Protein AF-A0A7R9YQ40-F1 (afdb_monomer)

Solvent-accessible surface area (backbone atoms only — not comparable to full-atom values): 6686 Å² total; per-residue (Å²): 132,86,53,72,78,53,42,60,56,46,45,55,53,41,51,53,52,51,53,56,61,66,68,53,75,86,47,81,90,48,45,66,58,53,48,54,50,50,41,53,40,31,54,52,43,24,53,42,26,53,76,70,65,38,26,70,57,12,40,52,29,22,48,58,33,38,76,76,39,75,80,40,48,70,35,26,48,51,26,20,52,24,24,52,75,60,72,63,40,48,70,61,19,50,52,27,33,49,58,30,36,74,76,40,76,81,42,63,69,44,53,50,49,52,52,63,66,69,52,88,73,87,130

Structure (mmCIF, N/CA/C/O backbone):
data_AF-A0A7R9YQ40-F1
#
_entry.id   AF-A0A7R9YQ40-F1
#
loop_
_atom_site.group_PDB
_atom_site.id
_atom_site.type_symbol
_atom_site.label_atom_id
_atom_site.label_alt_id
_atom_site.label_comp_id
_atom_site.label_asym_id
_atom_site.label_entity_id
_atom_site.label_seq_id
_atom_site.pdbx_PDB_ins_code
_atom_site.Cartn_x
_atom_site.Cartn_y
_atom_site.Cartn_z
_atom_site.occupancy
_atom_site.B_iso_or_equiv
_atom_site.auth_seq_id
_atom_site.auth_comp_id
_atom_site.auth_asym_id
_atom_site.auth_atom_id
_atom_site.pdbx_PDB_model_num
ATOM 1 N N . ALA A 1 1 ? -8.098 17.636 -11.705 1.00 43.38 1 ALA A N 1
ATOM 2 C CA . ALA A 1 1 ? -8.712 16.330 -11.390 1.00 43.38 1 ALA A CA 1
ATOM 3 C C . ALA A 1 1 ? -8.557 15.429 -12.610 1.00 43.38 1 ALA A C 1
ATOM 5 O O . ALA A 1 1 ? -8.979 15.839 -13.685 1.00 43.38 1 ALA A O 1
ATOM 6 N N . PHE A 1 2 ? -7.872 14.288 -12.478 1.00 46.41 2 PHE A N 1
ATOM 7 C CA . PHE A 1 2 ? -7.738 13.326 -13.579 1.00 46.41 2 PHE A CA 1
ATOM 8 C C . PHE A 1 2 ? -9.106 12.657 -13.795 1.00 46.41 2 PHE A C 1
ATOM 10 O O . PHE A 1 2 ? -9.649 12.117 -12.836 1.00 46.41 2 PHE A O 1
ATOM 17 N N . ARG A 1 3 ? -9.691 12.771 -14.994 1.00 54.62 3 ARG A N 1
ATOM 18 C CA . ARG A 1 3 ? -10.986 12.141 -15.342 1.00 54.62 3 ARG A CA 1
ATOM 19 C C . ARG A 1 3 ? -10.785 10.633 -15.477 1.00 54.62 3 ARG A C 1
ATOM 21 O O . ARG A 1 3 ? -9.710 10.232 -15.904 1.00 54.62 3 ARG A O 1
ATOM 28 N N . ASP A 1 4 ? -11.793 9.820 -15.180 1.00 55.75 4 ASP A N 1
ATOM 29 C CA . ASP A 1 4 ? -11.674 8.350 -15.147 1.00 55.75 4 ASP A CA 1
ATOM 30 C C . ASP A 1 4 ? -11.044 7.747 -16.418 1.00 55.75 4 ASP A C 1
ATOM 32 O O . ASP A 1 4 ? -10.142 6.922 -16.318 1.00 55.75 4 ASP A O 1
ATOM 36 N N . GLY A 1 5 ? -11.362 8.268 -17.610 1.00 62.16 5 GLY A N 1
ATOM 37 C CA . GLY A 1 5 ? -10.722 7.827 -18.864 1.00 62.16 5 GLY A CA 1
ATOM 38 C C . GLY A 1 5 ? -9.211 8.113 -18.972 1.00 62.16 5 GLY A C 1
ATOM 39 O O . GLY A 1 5 ? -8.517 7.522 -19.794 1.00 62.16 5 GLY A O 1
ATOM 40 N N . GLN A 1 6 ? -8.662 8.998 -18.138 1.00 70.25 6 GLN A N 1
ATOM 41 C CA . GLN A 1 6 ? -7.219 9.221 -18.026 1.00 70.25 6 GLN A CA 1
ATOM 42 C C . GLN A 1 6 ? -6.544 8.205 -17.093 1.00 70.25 6 GLN A C 1
ATOM 44 O O . GLN A 1 6 ? -5.329 8.043 -17.183 1.00 70.25 6 GLN A O 1
ATOM 49 N N . LEU A 1 7 ? -7.296 7.532 -16.212 1.00 73.81 7 LEU A N 1
ATOM 50 C CA . LEU A 1 7 ? -6.763 6.504 -15.314 1.00 73.81 7 LEU A CA 1
ATOM 51 C C . LEU A 1 7 ? -6.518 5.192 -16.059 1.00 73.81 7 LEU A C 1
ATOM 53 O O . LEU A 1 7 ? -5.452 4.611 -15.882 1.00 73.81 7 LEU A O 1
ATOM 57 N N . ASP A 1 8 ? -7.421 4.785 -16.954 1.00 74.62 8 ASP A N 1
ATOM 58 C CA . ASP A 1 8 ? -7.205 3.605 -17.807 1.00 74.62 8 ASP A CA 1
ATOM 59 C C . ASP A 1 8 ? -6.017 3.820 -18.76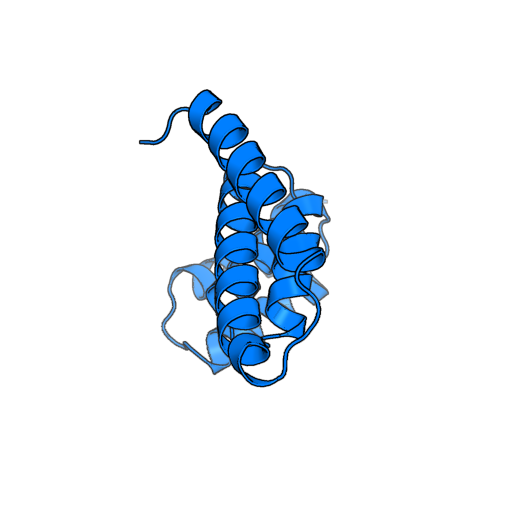2 1.00 74.62 8 ASP A C 1
ATOM 61 O O . ASP A 1 8 ? -5.158 2.956 -18.941 1.00 74.62 8 ASP A O 1
ATOM 65 N N . ALA A 1 9 ? -5.896 5.026 -19.325 1.00 79.00 9 ALA A N 1
ATOM 66 C CA . ALA A 1 9 ? -4.758 5.379 -20.167 1.00 79.00 9 ALA A CA 1
ATOM 67 C C . ALA A 1 9 ? -3.441 5.494 -19.371 1.00 79.00 9 ALA A C 1
ATOM 69 O O . ALA A 1 9 ? -2.362 5.300 -19.933 1.00 79.00 9 ALA A O 1
ATOM 70 N N . ALA A 1 10 ? -3.496 5.859 -18.087 1.00 77.81 10 ALA A N 1
ATOM 71 C CA . ALA A 1 10 ? -2.326 5.859 -17.211 1.00 77.81 10 ALA A CA 1
ATOM 72 C C . ALA A 1 10 ? -1.915 4.426 -16.856 1.00 77.81 10 ALA A C 1
ATOM 74 O O . ALA A 1 10 ? -0.739 4.090 -16.949 1.00 77.81 10 ALA A O 1
ATOM 75 N N . GLU A 1 11 ? -2.884 3.568 -16.537 1.00 81.44 11 GLU A N 1
ATOM 76 C CA . GLU A 1 11 ? -2.668 2.143 -16.303 1.00 81.44 11 GLU A CA 1
ATOM 77 C C . GLU A 1 11 ? -1.964 1.479 -17.491 1.00 81.44 11 GLU A C 1
ATOM 79 O O . GLU A 1 11 ? -0.930 0.845 -17.297 1.00 81.44 11 GLU A O 1
ATOM 84 N N . ALA A 1 12 ? -2.462 1.676 -18.716 1.00 83.81 12 ALA A N 1
ATOM 85 C CA . ALA A 1 12 ? -1.857 1.095 -19.915 1.00 83.81 12 ALA A CA 1
ATOM 86 C C . ALA A 1 12 ? -0.383 1.506 -20.089 1.00 83.81 12 ALA A C 1
ATOM 88 O O . ALA A 1 12 ? 0.471 0.665 -20.365 1.00 83.81 12 ALA A O 1
ATOM 89 N N . ARG A 1 13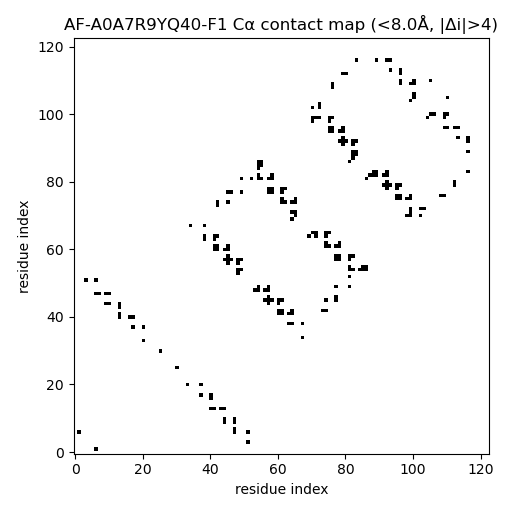 ? -0.066 2.789 -19.861 1.00 83.75 13 ARG A N 1
ATOM 90 C CA . ARG A 1 13 ? 1.314 3.297 -19.933 1.00 83.75 13 ARG A CA 1
ATOM 91 C C . ARG A 1 13 ? 2.215 2.659 -18.883 1.00 83.75 13 ARG A C 1
ATOM 93 O O . ARG A 1 13 ? 3.345 2.295 -19.189 1.00 83.75 13 ARG A O 1
ATOM 100 N N . TYR A 1 14 ? 1.725 2.520 -17.654 1.00 83.94 14 TYR A N 1
ATOM 101 C CA . TYR A 1 14 ? 2.514 1.927 -16.581 1.00 83.94 14 TYR A CA 1
ATOM 102 C C . TYR A 1 14 ? 2.720 0.419 -16.760 1.00 83.94 14 TYR A C 1
ATOM 104 O O . TYR A 1 14 ? 3.804 -0.058 -16.440 1.00 83.94 14 TYR A O 1
ATOM 112 N N . ARG A 1 15 ? 1.746 -0.318 -17.310 1.00 82.69 15 ARG A N 1
ATOM 113 C CA . ARG A 1 15 ? 1.942 -1.740 -17.642 1.00 82.69 15 ARG A CA 1
ATOM 114 C C . ARG A 1 15 ? 2.976 -1.937 -18.753 1.00 82.69 15 ARG A C 1
ATOM 116 O O . ARG A 1 15 ? 3.843 -2.786 -18.610 1.00 82.69 15 ARG A O 1
ATOM 123 N N . SER A 1 16 ? 2.954 -1.102 -19.795 1.00 85.06 16 SER A N 1
ATOM 124 C CA . SER A 1 16 ? 3.994 -1.125 -20.840 1.00 85.06 16 SER A CA 1
ATOM 125 C C . SER A 1 16 ? 5.389 -0.897 -20.247 1.00 85.06 16 SER A C 1
ATOM 12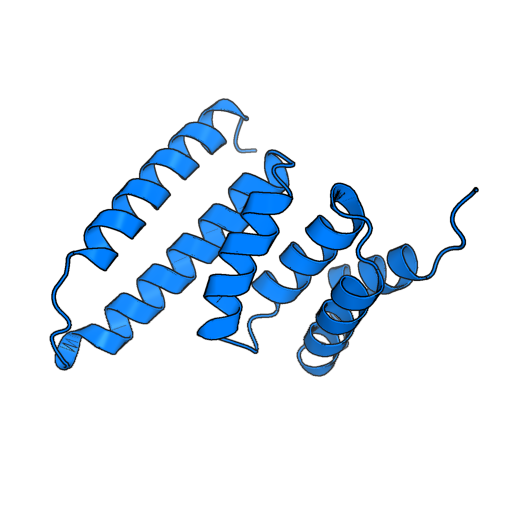7 O O . SER A 1 16 ? 6.326 -1.624 -20.556 1.00 85.06 16 SER A O 1
ATOM 129 N N . ALA A 1 17 ? 5.520 0.075 -19.337 1.00 82.44 17 ALA A N 1
ATOM 130 C CA . ALA A 1 17 ? 6.785 0.337 -18.654 1.00 82.44 17 ALA A CA 1
ATOM 131 C C . ALA A 1 17 ? 7.230 -0.842 -17.767 1.00 82.44 17 ALA A C 1
ATOM 133 O O . ALA A 1 17 ? 8.416 -1.154 -17.710 1.00 82.44 17 ALA A O 1
ATOM 134 N N . GLU A 1 18 ? 6.300 -1.508 -17.076 1.00 81.81 18 GLU A N 1
ATOM 135 C CA . GLU A 1 18 ? 6.586 -2.714 -16.289 1.00 81.81 18 GLU A CA 1
ATOM 136 C C . GLU A 1 18 ? 7.129 -3.855 -17.166 1.00 81.81 18 GLU A C 1
ATOM 138 O O . GLU A 1 18 ? 8.135 -4.472 -16.809 1.00 81.81 18 GLU A O 1
ATOM 143 N N . GLU A 1 19 ? 6.511 -4.103 -18.324 1.00 82.75 19 GLU A N 1
ATOM 144 C CA . GLU A 1 19 ? 6.935 -5.132 -19.283 1.00 82.75 19 GLU A CA 1
ATOM 145 C C . GLU A 1 19 ? 8.333 -4.852 -19.850 1.00 82.75 19 GLU A C 1
ATOM 147 O O . GLU A 1 19 ? 9.198 -5.734 -19.841 1.00 82.75 19 GLU A O 1
ATOM 152 N N . GLU A 1 20 ? 8.590 -3.612 -20.272 1.00 80.88 20 GLU A N 1
ATOM 153 C CA . GLU A 1 20 ? 9.906 -3.187 -20.763 1.00 80.88 20 GLU A CA 1
ATOM 154 C C . GLU A 1 20 ? 10.992 -3.372 -19.695 1.00 80.88 20 GLU A C 1
ATOM 156 O O . GLU A 1 20 ? 12.067 -3.910 -19.972 1.00 80.88 20 GLU A O 1
ATOM 161 N N . LEU A 1 21 ? 10.699 -2.991 -18.448 1.00 78.81 21 LEU A N 1
ATOM 162 C CA . LEU A 1 21 ? 11.629 -3.131 -17.328 1.00 78.81 21 LEU A CA 1
ATOM 163 C C . LEU A 1 21 ? 11.859 -4.597 -16.932 1.00 78.81 21 LEU A C 1
ATOM 165 O O . LEU A 1 21 ? 12.930 -4.911 -16.412 1.00 78.81 21 LEU A O 1
ATOM 169 N N . HIS A 1 22 ? 10.904 -5.498 -17.174 1.00 74.69 22 HIS A N 1
ATOM 170 C CA . HIS A 1 22 ? 11.075 -6.930 -16.920 1.00 74.69 22 HIS A CA 1
ATOM 171 C C . HIS A 1 22 ? 11.992 -7.595 -17.958 1.00 74.69 22 HIS A C 1
ATOM 173 O O . HIS A 1 22 ? 12.780 -8.472 -17.601 1.00 74.69 22 HIS A O 1
ATOM 179 N N . PHE A 1 23 ? 11.936 -7.161 -19.221 1.00 71.94 23 PHE A N 1
ATOM 180 C CA . PHE A 1 23 ? 12.739 -7.738 -20.304 1.00 71.94 23 PHE A CA 1
ATOM 181 C C . PHE A 1 23 ? 14.187 -7.224 -20.346 1.00 71.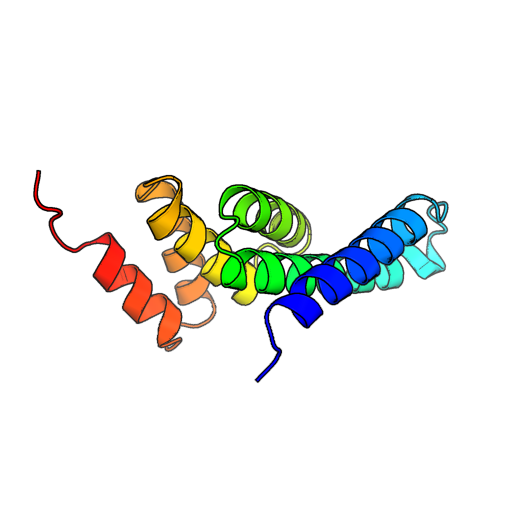94 23 PHE A C 1
ATOM 183 O O . PHE A 1 23 ? 15.039 -7.838 -20.988 1.00 71.94 23 PHE A O 1
ATOM 190 N N . VAL A 1 24 ? 14.509 -6.127 -19.648 1.00 67.56 24 VAL A N 1
ATOM 191 C CA . VAL A 1 24 ? 15.890 -5.630 -19.564 1.00 67.56 24 VAL A CA 1
ATOM 192 C C . VAL A 1 24 ? 16.747 -6.635 -18.779 1.00 67.56 24 VAL A C 1
ATOM 194 O O . VAL A 1 24 ? 16.560 -6.767 -17.561 1.00 67.56 24 VAL A O 1
ATOM 197 N N . PRO A 1 25 ? 17.713 -7.327 -19.423 1.00 66.94 25 PRO A N 1
ATOM 198 C CA . PRO A 1 25 ? 18.553 -8.291 -18.734 1.00 66.94 25 PRO A CA 1
ATOM 199 C C . PRO A 1 25 ? 19.280 -7.585 -17.588 1.00 66.94 25 PRO A C 1
ATOM 201 O O . PRO A 1 25 ? 19.707 -6.434 -17.746 1.00 66.94 25 PRO A O 1
ATOM 204 N N . PRO A 1 26 ? 19.412 -8.233 -16.419 1.00 62.81 26 PRO A N 1
ATOM 205 C CA . PRO A 1 26 ? 20.026 -7.613 -15.265 1.00 62.81 26 PRO A CA 1
ATOM 206 C C . PRO A 1 26 ? 21.517 -7.392 -15.520 1.00 62.81 26 PRO A C 1
ATOM 208 O O . PRO A 1 26 ? 22.357 -8.201 -15.142 1.00 62.81 26 PRO A O 1
ATOM 211 N N . ASN A 1 27 ? 21.862 -6.263 -16.133 1.00 70.31 27 ASN A N 1
ATOM 212 C CA . ASN A 1 27 ? 23.203 -5.728 -16.018 1.00 70.31 27 ASN A CA 1
ATOM 213 C C . ASN A 1 27 ? 23.347 -5.199 -14.575 1.00 70.31 27 ASN A C 1
ATOM 215 O O . ASN A 1 27 ? 22.412 -4.613 -14.014 1.00 70.31 27 ASN A O 1
ATOM 219 N N . ALA A 1 28 ? 24.489 -5.464 -13.940 1.00 65.88 28 ALA A N 1
ATOM 220 C CA . ALA A 1 28 ? 24.700 -5.097 -12.539 1.00 65.88 28 ALA A CA 1
ATOM 221 C C . ALA A 1 28 ? 24.695 -3.569 -12.334 1.00 65.88 28 ALA A C 1
ATOM 223 O O . ALA A 1 28 ? 24.266 -3.090 -11.289 1.00 65.88 28 ALA A O 1
ATOM 224 N N . SER A 1 29 ? 25.108 -2.809 -13.355 1.00 73.50 29 SER A N 1
ATOM 225 C CA . SER A 1 29 ? 25.241 -1.348 -13.311 1.00 73.50 29 SER A CA 1
ATOM 226 C C . SER A 1 29 ? 23.903 -0.598 -13.275 1.00 73.50 29 SER A C 1
ATOM 228 O O . SER A 1 29 ? 23.842 0.499 -12.735 1.00 73.50 29 SER A O 1
ATOM 230 N N . LEU A 1 30 ? 22.837 -1.169 -13.836 1.00 76.62 30 LEU A N 1
ATOM 231 C CA . LEU A 1 30 ? 21.504 -0.569 -13.962 1.00 76.62 30 LEU A CA 1
ATOM 232 C C . LEU A 1 30 ? 20.486 -1.240 -13.036 1.00 76.62 30 LEU A C 1
ATOM 234 O O . LEU A 1 30 ? 19.318 -0.859 -13.016 1.00 76.62 30 LEU A O 1
ATOM 238 N N . ALA A 1 31 ? 20.892 -2.252 -12.263 1.00 78.94 31 ALA A N 1
ATOM 239 C CA . ALA A 1 31 ? 19.981 -3.003 -11.404 1.00 78.94 31 ALA A CA 1
ATOM 240 C C . ALA A 1 31 ? 19.281 -2.111 -10.366 1.00 78.94 31 ALA A C 1
ATOM 242 O O . ALA A 1 31 ? 18.081 -2.268 -10.132 1.00 78.94 31 ALA A O 1
ATOM 243 N N . THR A 1 32 ? 20.008 -1.157 -9.782 1.00 82.25 32 THR A N 1
ATOM 244 C CA . THR A 1 32 ? 19.469 -0.207 -8.798 1.00 82.25 32 THR A CA 1
ATOM 245 C C . THR A 1 32 ? 18.485 0.773 -9.432 1.00 82.25 32 THR A C 1
ATOM 247 O O . THR A 1 32 ? 17.396 0.974 -8.899 1.00 82.25 32 THR A O 1
ATOM 250 N N . GLU A 1 33 ? 18.828 1.337 -10.591 1.00 84.12 33 GLU A N 1
ATOM 251 C CA . GLU A 1 33 ? 17.972 2.287 -11.309 1.00 84.12 33 GLU A CA 1
ATOM 252 C C . GLU A 1 33 ? 16.694 1.613 -11.821 1.00 84.12 33 GLU A C 1
ATOM 254 O O . GLU A 1 33 ? 15.591 2.097 -11.568 1.00 84.12 33 GLU A O 1
ATOM 259 N N . ARG A 1 34 ? 16.820 0.419 -12.416 1.00 84.56 34 ARG A N 1
ATOM 260 C CA . ARG A 1 34 ? 15.676 -0.414 -12.818 1.00 84.56 34 ARG A CA 1
ATOM 261 C C . ARG A 1 34 ? 14.750 -0.693 -11.638 1.00 84.56 34 ARG A C 1
ATOM 263 O O . ARG A 1 34 ? 13.533 -0.603 -11.775 1.00 84.56 34 ARG A O 1
ATOM 270 N N . ARG A 1 35 ? 15.311 -1.027 -10.470 1.00 85.81 35 ARG A N 1
ATOM 271 C CA . ARG A 1 35 ? 14.529 -1.280 -9.252 1.00 85.81 35 ARG A CA 1
ATOM 272 C C . ARG A 1 35 ? 13.754 -0.039 -8.816 1.00 85.81 35 ARG A C 1
ATOM 274 O O . ARG A 1 35 ? 12.567 -0.159 -8.528 1.00 85.81 35 ARG A O 1
ATOM 281 N N . ALA A 1 36 ? 14.403 1.124 -8.785 1.00 89.19 36 ALA A N 1
ATOM 282 C CA . ALA A 1 36 ? 13.765 2.382 -8.408 1.00 89.19 36 ALA A CA 1
ATOM 283 C C . ALA A 1 36 ? 12.622 2.753 -9.372 1.00 89.19 36 ALA A C 1
ATOM 285 O O . ALA A 1 36 ? 11.537 3.136 -8.931 1.00 89.19 36 ALA A O 1
ATOM 286 N N . LEU A 1 37 ? 12.830 2.565 -10.681 1.00 90.50 37 LEU A N 1
ATOM 287 C CA . LEU A 1 37 ? 11.803 2.792 -11.701 1.00 90.50 37 LEU A CA 1
ATOM 288 C C . LEU A 1 37 ? 10.614 1.837 -11.542 1.00 90.50 37 LEU A C 1
ATOM 290 O O . LEU A 1 37 ? 9.473 2.295 -11.537 1.00 90.50 37 LEU A O 1
ATOM 294 N N . LEU A 1 38 ? 10.861 0.539 -11.338 1.00 90.38 38 LEU A N 1
ATOM 295 C CA . LEU A 1 38 ? 9.801 -0.448 -11.093 1.00 90.38 38 LEU A CA 1
ATOM 296 C C . LEU A 1 38 ? 8.962 -0.090 -9.863 1.00 90.38 38 LEU A C 1
ATOM 298 O O . LEU A 1 38 ? 7.734 -0.095 -9.930 1.00 90.38 38 LEU A O 1
ATOM 302 N N . VAL A 1 39 ? 9.607 0.290 -8.756 1.00 93.56 39 VAL A N 1
ATOM 303 C CA . VAL A 1 39 ? 8.895 0.734 -7.551 1.00 93.56 39 VAL A CA 1
ATOM 304 C C . VAL A 1 39 ? 8.019 1.953 -7.846 1.00 93.56 39 VAL A C 1
ATOM 306 O O . VAL A 1 39 ? 6.853 1.981 -7.447 1.00 93.56 39 VAL A O 1
ATOM 309 N N . ALA A 1 40 ? 8.541 2.947 -8.568 1.00 92.31 40 ALA A N 1
ATOM 310 C CA . ALA A 1 40 ? 7.771 4.130 -8.938 1.00 92.31 40 ALA A CA 1
ATOM 311 C C . ALA A 1 40 ? 6.561 3.776 -9.822 1.00 92.31 40 ALA A C 1
ATOM 313 O O . ALA A 1 40 ? 5.460 4.288 -9.596 1.00 92.31 40 ALA A O 1
ATOM 314 N N . VAL A 1 41 ? 6.739 2.869 -10.787 1.00 91.88 41 VAL A N 1
ATOM 315 C CA . VAL A 1 41 ? 5.671 2.356 -11.658 1.00 91.88 41 VAL A CA 1
ATOM 316 C C . VAL A 1 41 ? 4.587 1.657 -10.836 1.00 91.88 41 VAL A C 1
ATOM 318 O O . VAL A 1 41 ? 3.418 2.034 -10.933 1.00 91.88 41 VAL A O 1
ATOM 321 N N . TRP A 1 42 ? 4.947 0.722 -9.955 1.00 95.50 42 TRP A N 1
ATOM 322 C CA . TRP A 1 42 ? 3.984 0.015 -9.103 1.00 95.50 42 TRP A CA 1
ATOM 323 C C . TRP A 1 42 ? 3.273 0.937 -8.108 1.00 95.50 42 TRP A C 1
ATOM 325 O O . TRP A 1 42 ? 2.071 0.797 -7.857 1.00 95.50 42 TRP A O 1
ATOM 335 N N . LEU A 1 43 ? 3.966 1.943 -7.567 1.00 95.50 43 LEU A N 1
ATOM 336 C CA . LEU A 1 43 ? 3.325 2.978 -6.761 1.00 95.50 43 LEU A CA 1
ATOM 337 C C . LEU A 1 43 ? 2.310 3.772 -7.593 1.00 95.50 43 LEU A C 1
ATOM 339 O O . LEU A 1 43 ? 1.220 4.063 -7.109 1.00 95.50 43 LEU A O 1
ATOM 343 N N . ASN A 1 44 ? 2.593 4.113 -8.842 1.00 94.00 44 ASN A N 1
ATOM 344 C CA . ASN A 1 44 ? 1.612 4.834 -9.648 1.00 94.00 44 ASN A CA 1
ATOM 345 C C . ASN A 1 44 ? 0.433 3.945 -10.076 1.00 94.00 44 ASN A C 1
ATOM 347 O O . ASN A 1 44 ? -0.715 4.393 -10.013 1.00 94.00 44 ASN A O 1
ATOM 351 N N . LEU A 1 45 ? 0.684 2.674 -10.404 1.00 93.25 45 LEU A N 1
ATOM 352 C CA . LEU A 1 45 ? -0.359 1.683 -10.687 1.00 93.25 45 LEU A CA 1
ATOM 353 C C . LEU A 1 45 ? -1.278 1.479 -9.487 1.00 93.25 45 LEU A C 1
ATOM 355 O O . LEU A 1 45 ? -2.490 1.618 -9.631 1.00 93.25 45 LEU A O 1
ATOM 359 N N . SER A 1 46 ? -0.728 1.250 -8.291 1.00 95.62 46 SER A N 1
ATOM 360 C CA . SER A 1 46 ? -1.539 1.092 -7.074 1.00 95.62 46 SER A CA 1
ATOM 361 C C . SER A 1 46 ? -2.437 2.303 -6.811 1.00 95.62 46 SER A C 1
ATOM 363 O O . SER A 1 46 ? -3.584 2.135 -6.410 1.00 95.62 46 SER A O 1
ATOM 365 N N . LEU A 1 47 ? -1.970 3.525 -7.088 1.00 93.88 47 LEU A N 1
ATOM 366 C CA . LEU A 1 47 ? -2.796 4.726 -6.957 1.00 93.88 47 LEU A CA 1
ATOM 367 C C . LEU A 1 47 ? -3.935 4.768 -7.984 1.00 93.88 47 LEU A C 1
ATOM 369 O O . LEU A 1 47 ? -5.058 5.131 -7.632 1.00 93.88 47 LEU A O 1
ATOM 373 N N . CYS A 1 48 ? -3.654 4.414 -9.241 1.00 91.88 48 CYS A N 1
ATOM 374 C CA . CYS A 1 48 ? -4.677 4.348 -10.285 1.00 91.88 48 CYS A CA 1
ATOM 375 C C . CYS A 1 48 ? -5.736 3.298 -9.929 1.00 91.88 48 CYS A C 1
ATOM 377 O O . CYS A 1 48 ? -6.928 3.596 -9.947 1.00 91.88 48 CYS A O 1
ATOM 379 N N . MET A 1 49 ? -5.298 2.107 -9.514 1.00 93.12 49 MET A N 1
ATOM 380 C CA . MET A 1 49 ? -6.181 1.010 -9.119 1.00 93.12 49 MET A CA 1
ATOM 381 C C . MET A 1 49 ? -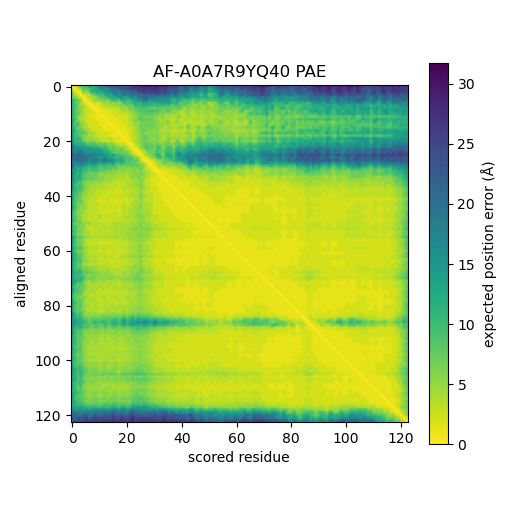7.030 1.364 -7.898 1.00 93.12 49 MET A C 1
ATOM 383 O O . MET A 1 49 ? -8.208 1.019 -7.863 1.00 93.12 49 MET A O 1
ATOM 387 N N . LEU A 1 50 ? -6.469 2.100 -6.933 1.00 93.00 50 LEU A N 1
ATOM 388 C CA . LEU A 1 50 ? -7.201 2.560 -5.754 1.00 93.00 50 LEU A CA 1
ATOM 389 C C . LEU A 1 50 ? -8.340 3.509 -6.147 1.00 93.00 50 LEU A C 1
ATOM 391 O O . LEU A 1 50 ? -9.465 3.349 -5.685 1.00 93.00 50 LEU A O 1
ATOM 395 N N . ARG A 1 51 ? -8.081 4.457 -7.057 1.00 91.12 51 ARG A N 1
ATOM 396 C CA . ARG A 1 51 ? -9.118 5.369 -7.575 1.00 91.12 51 ARG A CA 1
ATOM 397 C C . ARG A 1 51 ? -10.202 4.637 -8.361 1.00 91.12 51 ARG A C 1
ATOM 399 O O . ARG A 1 51 ? -11.371 4.978 -8.233 1.00 91.12 51 ARG A O 1
ATOM 406 N N . LEU A 1 52 ? -9.813 3.613 -9.117 1.00 91.06 52 LEU A N 1
ATOM 407 C CA . LEU A 1 52 ? -10.721 2.733 -9.857 1.00 91.06 52 LEU A CA 1
ATOM 408 C C . LEU A 1 52 ? -11.396 1.670 -8.972 1.00 91.06 52 LEU A C 1
ATOM 410 O O . LEU A 1 52 ? -12.135 0.836 -9.489 1.00 91.06 52 LEU A O 1
ATOM 414 N N . ARG A 1 53 ? -11.135 1.664 -7.655 1.00 92.25 53 ARG A N 1
ATOM 415 C CA . ARG A 1 53 ? -11.658 0.682 -6.688 1.00 92.25 53 ARG A CA 1
ATOM 416 C C . ARG A 1 53 ? -11.351 -0.778 -7.053 1.00 92.25 53 ARG A C 1
ATOM 418 O O . ARG A 1 53 ? -12.074 -1.697 -6.677 1.00 92.25 53 ARG A O 1
ATOM 425 N N . ARG A 1 54 ? -10.252 -1.017 -7.776 1.00 93.88 54 ARG A N 1
ATOM 426 C CA . ARG A 1 54 ? -9.755 -2.357 -8.127 1.00 93.88 54 ARG A CA 1
ATOM 427 C C . ARG A 1 54 ? -8.871 -2.892 -7.001 1.00 93.88 54 ARG A C 1
ATOM 429 O O . ARG A 1 54 ? -7.653 -2.988 -7.138 1.00 93.88 54 ARG A O 1
ATOM 436 N N . TRP A 1 55 ? -9.488 -3.218 -5.868 1.00 95.00 55 TRP A N 1
ATOM 437 C CA . TRP A 1 55 ? -8.796 -3.504 -4.604 1.00 95.00 55 TRP A CA 1
ATOM 438 C C . TRP A 1 55 ? -7.746 -4.615 -4.697 1.00 95.00 55 TRP A C 1
ATOM 440 O O . TRP A 1 55 ? -6.626 -4.426 -4.232 1.00 95.00 55 TRP A O 1
ATOM 450 N N . GLY A 1 56 ? -8.057 -5.731 -5.366 1.00 94.88 56 GLY A N 1
ATOM 451 C CA . GLY A 1 56 ? -7.101 -6.834 -5.531 1.00 94.88 56 GLY A CA 1
ATOM 452 C C . GLY A 1 56 ? -5.818 -6.412 -6.257 1.00 94.88 56 GLY A C 1
ATOM 453 O O . GLY A 1 56 ? -4.721 -6.795 -5.856 1.00 94.88 56 GLY A O 1
ATOM 454 N N . ALA A 1 57 ? -5.933 -5.543 -7.2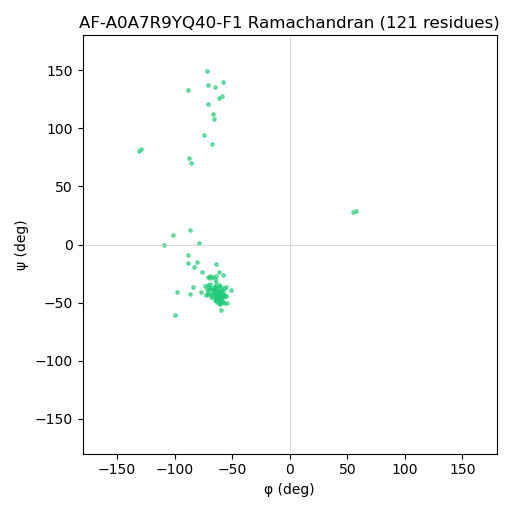66 1.00 94.50 57 ALA A N 1
ATOM 455 C CA . ALA A 1 57 ? -4.773 -5.015 -7.979 1.00 94.50 57 ALA A CA 1
ATOM 456 C C . ALA A 1 57 ? -3.950 -4.055 -7.102 1.00 94.50 57 ALA A C 1
ATOM 458 O O . ALA A 1 57 ? -2.722 -4.077 -7.158 1.00 94.50 57 ALA A O 1
ATOM 459 N N . VAL A 1 58 ? -4.601 -3.250 -6.250 1.00 97.44 58 VAL A N 1
ATOM 460 C CA . VAL A 1 58 ? -3.896 -2.416 -5.257 1.00 97.44 58 VAL A CA 1
ATOM 461 C C . VAL A 1 58 ? -3.067 -3.289 -4.321 1.00 97.44 58 VAL A C 1
ATOM 463 O O . VAL A 1 58 ? -1.881 -3.019 -4.144 1.00 97.44 58 VAL A O 1
ATOM 466 N N . VAL A 1 59 ? -3.666 -4.348 -3.766 1.00 97.31 59 VAL A N 1
ATOM 467 C CA . VAL A 1 59 ? -2.976 -5.277 -2.858 1.00 97.31 59 VAL A CA 1
ATOM 468 C C . VAL A 1 59 ? -1.771 -5.917 -3.549 1.00 97.31 59 VAL A C 1
ATOM 470 O O . VAL A 1 59 ? -0.679 -5.910 -2.980 1.00 97.31 59 VAL A O 1
ATOM 473 N N . GLY A 1 60 ? -1.933 -6.379 -4.793 1.00 96.06 60 GLY A N 1
ATOM 474 C CA . GLY A 1 60 ? -0.849 -6.959 -5.590 1.00 96.06 60 GLY A CA 1
ATOM 475 C C . GLY A 1 60 ? 0.315 -5.990 -5.820 1.00 96.06 60 GLY A C 1
ATOM 476 O O . GLY A 1 60 ? 1.447 -6.279 -5.431 1.00 96.06 60 GLY A O 1
ATOM 477 N N . TYR A 1 61 ? 0.048 -4.809 -6.390 1.00 97.19 61 TYR A N 1
ATOM 478 C CA . TYR A 1 61 ? 1.101 -3.828 -6.685 1.00 97.19 61 TYR A CA 1
ATOM 479 C C . TYR A 1 61 ? 1.775 -3.284 -5.423 1.00 97.19 61 TYR A C 1
ATOM 481 O O . TYR A 1 61 ? 2.998 -3.143 -5.390 1.00 97.19 61 TYR A O 1
ATOM 489 N N . CYS A 1 62 ? 1.017 -3.009 -4.358 1.00 97.81 62 CYS A N 1
ATOM 490 C CA . CYS A 1 62 ? 1.610 -2.606 -3.086 1.00 97.81 62 CYS A CA 1
ATOM 491 C C . CYS A 1 62 ? 2.450 -3.732 -2.471 1.00 97.81 62 CYS A C 1
ATOM 493 O O . CYS A 1 62 ? 3.515 -3.449 -1.932 1.00 97.81 62 CYS A O 1
ATOM 495 N N . GLY A 1 63 ? 2.036 -4.995 -2.603 1.00 97.44 63 GLY A N 1
ATOM 496 C CA . GLY A 1 63 ? 2.835 -6.148 -2.188 1.00 97.44 63 GLY A CA 1
ATOM 497 C C . GLY A 1 63 ? 4.185 -6.215 -2.908 1.00 97.44 63 GLY A C 1
ATOM 498 O O . GLY A 1 63 ? 5.213 -6.385 -2.255 1.00 97.44 63 GLY A O 1
ATOM 499 N N . LEU A 1 64 ? 4.208 -5.999 -4.228 1.00 95.88 64 LEU A N 1
ATOM 500 C CA . LEU A 1 64 ? 5.453 -5.937 -5.009 1.00 95.88 64 LEU A CA 1
ATOM 501 C C . LEU A 1 64 ? 6.374 -4.805 -4.535 1.00 95.88 64 LEU A C 1
ATOM 503 O O . LEU A 1 64 ? 7.576 -5.020 -4.366 1.00 95.88 64 LEU A O 1
ATOM 507 N N . VAL A 1 65 ? 5.812 -3.621 -4.263 1.00 97.44 65 VAL A N 1
ATOM 508 C CA . VAL A 1 65 ? 6.574 -2.502 -3.690 1.00 97.44 65 VAL A CA 1
ATOM 509 C C . VAL A 1 65 ? 7.156 -2.893 -2.339 1.00 97.44 65 VAL A C 1
ATOM 511 O O . VAL A 1 65 ? 8.354 -2.735 -2.150 1.00 97.44 65 VAL A O 1
ATOM 514 N N . LEU A 1 66 ? 6.363 -3.458 -1.428 1.00 97.38 66 LEU A N 1
ATOM 515 C CA . LEU A 1 66 ? 6.806 -3.798 -0.072 1.00 97.38 66 LEU A CA 1
ATOM 516 C C . LEU A 1 66 ? 7.853 -4.919 -0.038 1.00 97.38 66 LEU A C 1
ATOM 518 O O . LEU A 1 66 ? 8.717 -4.914 0.832 1.00 97.38 66 LEU A O 1
ATOM 522 N N . GLN A 1 67 ? 7.856 -5.831 -1.015 1.00 95.75 67 GLN A N 1
ATOM 523 C CA . GLN A 1 67 ? 8.948 -6.800 -1.177 1.00 95.75 67 GLN A CA 1
ATOM 524 C C . GLN A 1 67 ? 10.290 -6.129 -1.505 1.00 95.75 67 GLN A C 1
ATOM 526 O O . GLN A 1 67 ? 11.351 -6.699 -1.240 1.00 95.75 67 GLN A O 1
ATOM 531 N N . LYS A 1 68 ? 10.278 -4.946 -2.132 1.00 93.62 68 LYS A N 1
ATOM 532 C CA . LYS A 1 68 ? 11.499 -4.196 -2.461 1.00 93.62 68 LYS A CA 1
ATOM 533 C C . LYS A 1 68 ? 11.804 -3.111 -1.427 1.00 93.62 68 LYS A C 1
ATOM 535 O O . LYS A 1 68 ? 12.959 -2.944 -1.042 1.00 93.62 68 LYS A O 1
ATOM 540 N N . GLU A 1 69 ? 10.784 -2.419 -0.958 1.00 95.06 69 GLU A N 1
ATOM 541 C CA . GLU A 1 69 ? 10.848 -1.312 -0.015 1.00 95.06 69 GLU A CA 1
ATOM 542 C C . GLU A 1 69 ? 9.833 -1.537 1.114 1.00 95.06 69 GLU A C 1
ATOM 544 O O . GLU A 1 69 ? 8.747 -0.949 1.101 1.00 95.06 69 GLU A O 1
ATOM 549 N N . PRO A 1 70 ? 10.173 -2.369 2.118 1.00 96.00 70 PRO A N 1
ATOM 550 C CA . PRO A 1 70 ? 9.268 -2.676 3.228 1.00 96.00 70 PRO A CA 1
ATOM 551 C C . PRO A 1 70 ? 8.807 -1.436 4.006 1.00 96.00 70 PRO A C 1
ATOM 553 O O . PRO A 1 70 ? 7.725 -1.432 4.580 1.00 96.00 70 PRO A O 1
ATOM 556 N N . GLY A 1 71 ? 9.614 -0.368 3.997 1.00 95.31 71 GLY A N 1
ATOM 557 C CA . GLY A 1 71 ? 9.315 0.908 4.647 1.00 95.31 71 GLY A CA 1
ATOM 558 C C . GLY A 1 71 ? 8.511 1.901 3.801 1.00 95.31 71 GLY A C 1
ATOM 559 O O . GLY A 1 71 ? 8.451 3.082 4.135 1.00 95.31 71 GLY A O 1
ATOM 560 N N . SER A 1 72 ? 7.928 1.483 2.674 1.00 97.69 72 SER A N 1
ATOM 561 C CA . SER A 1 72 ? 7.162 2.392 1.818 1.00 97.69 72 SER A CA 1
ATOM 562 C C . SER A 1 72 ? 5.802 2.729 2.440 1.00 97.69 72 SER A C 1
ATOM 564 O O . SER A 1 72 ? 4.808 2.031 2.226 1.00 97.69 72 SER A O 1
ATOM 566 N N . VAL A 1 73 ? 5.728 3.849 3.166 1.00 98.00 73 VAL A N 1
ATOM 567 C CA . VAL A 1 73 ? 4.500 4.331 3.834 1.00 98.00 73 VAL A CA 1
ATOM 568 C C .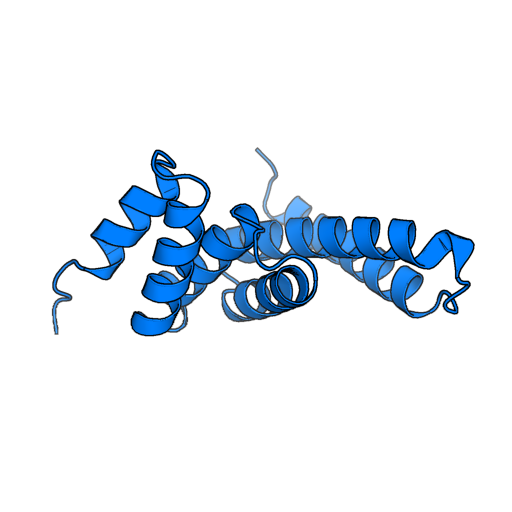 VAL A 1 73 ? 3.332 4.479 2.854 1.00 98.00 73 VAL A C 1
ATOM 570 O O . VAL A 1 73 ? 2.193 4.137 3.172 1.00 98.00 73 VAL A O 1
ATOM 573 N N . LYS A 1 74 ? 3.609 4.907 1.615 1.00 97.38 74 LYS A N 1
ATOM 574 C CA . LYS A 1 74 ? 2.597 5.000 0.550 1.00 97.38 74 LYS A CA 1
ATOM 575 C C . LYS A 1 74 ? 2.008 3.634 0.195 1.00 97.38 74 LYS A C 1
ATOM 577 O O . LYS A 1 74 ? 0.803 3.549 -0.028 1.00 97.38 74 LYS A O 1
ATOM 582 N N . ALA A 1 75 ? 2.832 2.590 0.111 1.00 98.00 75 ALA A N 1
ATOM 583 C CA . ALA A 1 75 ? 2.362 1.245 -0.199 1.00 98.00 75 ALA A CA 1
ATOM 584 C C . ALA A 1 75 ? 1.591 0.636 0.981 1.00 98.00 75 ALA A C 1
ATOM 586 O O . ALA A 1 75 ? 0.508 0.099 0.760 1.00 98.0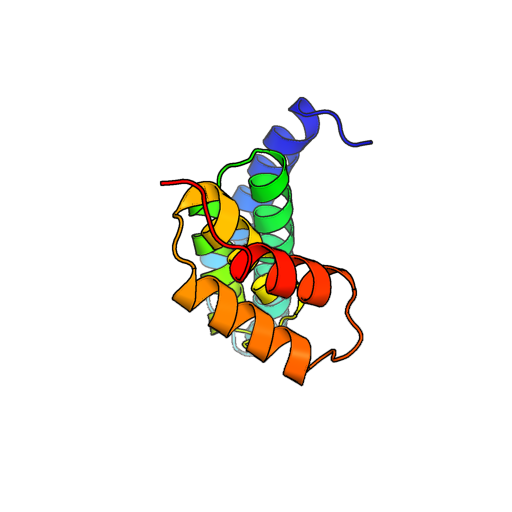0 75 ALA A O 1
ATOM 587 N N . LEU A 1 76 ? 2.086 0.808 2.213 1.00 98.50 76 LEU A N 1
ATOM 588 C CA . LEU A 1 76 ? 1.406 0.371 3.440 1.00 98.50 76 LEU A CA 1
ATOM 589 C C . LEU A 1 76 ? 0.011 0.998 3.560 1.00 98.50 76 LEU A C 1
ATOM 591 O O . LEU A 1 76 ? -0.981 0.291 3.710 1.00 98.50 76 LEU A O 1
ATOM 595 N N . TYR A 1 77 ? -0.087 2.322 3.402 1.00 98.25 77 TYR A N 1
ATOM 596 C CA . TYR A 1 77 ? -1.363 3.037 3.455 1.00 98.25 77 TYR A CA 1
ATOM 597 C C . TYR A 1 77 ? -2.370 2.523 2.414 1.00 98.25 77 TYR A C 1
ATOM 599 O O . TYR A 1 77 ? -3.522 2.226 2.735 1.00 98.25 77 TYR A O 1
ATOM 607 N N . ARG A 1 78 ? -1.944 2.406 1.150 1.00 97.88 78 ARG A N 1
ATOM 608 C CA . ARG A 1 78 ? -2.840 2.020 0.049 1.00 97.88 78 ARG A CA 1
ATOM 609 C C . ARG A 1 78 ? -3.278 0.566 0.148 1.00 97.88 78 ARG A C 1
ATOM 611 O O . ARG A 1 78 ? -4.443 0.283 -0.123 1.00 97.88 78 ARG A O 1
ATOM 618 N N . ARG A 1 79 ? -2.379 -0.337 0.555 1.00 98.06 79 ARG A N 1
ATOM 619 C CA . ARG A 1 79 ? -2.717 -1.745 0.782 1.00 98.06 79 ARG A CA 1
ATOM 620 C C . ARG A 1 79 ? -3.711 -1.882 1.928 1.00 98.06 79 ARG A C 1
ATOM 622 O O . ARG A 1 79 ? -4.748 -2.504 1.729 1.00 98.06 79 ARG A O 1
ATOM 629 N N . ALA A 1 80 ? -3.476 -1.209 3.055 1.00 97.56 80 ALA A N 1
ATOM 630 C CA . ALA A 1 80 ? -4.410 -1.203 4.178 1.00 97.56 80 ALA A CA 1
ATOM 631 C C . ALA A 1 80 ? -5.806 -0.680 3.800 1.00 97.56 80 ALA A C 1
ATOM 633 O O . ALA A 1 80 ? -6.806 -1.289 4.169 1.00 97.56 80 ALA A O 1
ATOM 634 N N . SER A 1 81 ? -5.889 0.418 3.037 1.00 96.50 81 SER A N 1
ATOM 635 C CA . SER A 1 81 ? -7.167 0.951 2.535 1.00 96.50 81 SER A CA 1
ATOM 636 C C . SER A 1 81 ? -7.885 -0.058 1.629 1.00 96.50 81 SER A C 1
ATOM 638 O O . SER A 1 81 ? -9.068 -0.321 1.832 1.00 96.50 81 SER A O 1
ATOM 640 N N . ALA A 1 82 ? -7.175 -0.703 0.699 1.00 96.75 82 ALA A N 1
ATOM 641 C CA . ALA A 1 82 ? -7.766 -1.714 -0.178 1.00 96.75 82 ALA A CA 1
ATOM 642 C C . ALA A 1 82 ? -8.215 -2.986 0.568 1.00 96.75 82 ALA A C 1
ATOM 644 O O . ALA A 1 82 ? -9.272 -3.535 0.253 1.00 96.75 82 ALA A O 1
ATOM 645 N N . LEU A 1 83 ? -7.452 -3.443 1.566 1.00 95.50 83 LEU A N 1
ATOM 646 C CA . LEU A 1 83 ? -7.818 -4.582 2.418 1.00 95.50 83 LEU A CA 1
ATOM 647 C C . LEU A 1 83 ? -9.053 -4.268 3.273 1.00 95.50 83 LEU A C 1
ATOM 649 O O . LEU A 1 83 ? -9.942 -5.109 3.401 1.00 95.50 83 LEU A O 1
ATOM 653 N N . LEU A 1 84 ? -9.142 -3.043 3.800 1.00 93.12 84 LEU A N 1
ATOM 654 C CA . LEU A 1 84 ? -10.286 -2.559 4.572 1.00 93.12 84 LEU A CA 1
ATOM 655 C C . LEU A 1 84 ? -11.566 -2.475 3.722 1.00 93.12 84 LEU A C 1
ATOM 657 O O . LEU A 1 84 ? -12.620 -2.929 4.168 1.00 93.12 84 LEU A O 1
ATOM 661 N N . GLU A 1 85 ? -11.481 -1.888 2.525 1.00 90.50 85 GLU A N 1
ATOM 662 C CA . GLU A 1 85 ? -12.641 -1.605 1.666 1.00 90.50 85 GLU A CA 1
ATOM 663 C C . GLU A 1 85 ? -13.076 -2.801 0.806 1.00 90.50 85 GLU A C 1
ATOM 665 O O . GLU A 1 85 ? -14.271 -2.990 0.578 1.00 90.50 85 GLU A O 1
ATOM 670 N N . GLY A 1 86 ? -12.124 -3.601 0.323 1.00 89.06 86 GLY A N 1
ATOM 671 C CA . GLY A 1 86 ? -12.371 -4.670 -0.645 1.00 89.06 86 GLY A CA 1
ATOM 672 C C . GLY A 1 86 ? -12.467 -6.061 -0.032 1.00 89.06 86 GLY A C 1
ATOM 673 O O . GLY A 1 86 ? -13.490 -6.727 -0.172 1.00 89.06 86 GLY A O 1
ATOM 674 N N . ALA A 1 87 ? -11.391 -6.508 0.619 1.00 81.19 87 ALA A N 1
ATOM 675 C CA . ALA A 1 87 ? -11.253 -7.889 1.092 1.00 81.19 87 ALA A CA 1
ATOM 676 C C . ALA A 1 87 ? -11.818 -8.114 2.504 1.00 81.19 87 ALA A C 1
ATOM 678 O O . ALA A 1 87 ? -12.058 -9.251 2.897 1.00 81.19 87 ALA A O 1
ATOM 679 N N . ARG A 1 88 ? -12.052 -7.031 3.262 1.00 83.44 88 ARG A N 1
ATOM 680 C CA . ARG A 1 88 ? -12.419 -7.074 4.687 1.00 83.44 88 ARG A CA 1
ATOM 681 C C . ARG A 1 88 ? -11.378 -7.814 5.544 1.00 83.44 88 ARG A C 1
ATOM 683 O O . ARG A 1 88 ? -11.697 -8.368 6.591 1.00 83.44 88 ARG A O 1
ATOM 690 N N . GLU A 1 89 ? -10.119 -7.778 5.117 1.00 91.50 89 GLU A N 1
ATOM 691 C CA . GLU A 1 89 ? -8.982 -8.395 5.805 1.00 91.50 89 GLU A CA 1
ATOM 692 C C . GLU A 1 89 ? -8.390 -7.420 6.828 1.00 91.50 89 GLU A C 1
ATOM 694 O O . GLU A 1 89 ? -7.355 -6.781 6.632 1.00 91.50 89 GLU A O 1
ATOM 699 N N . TYR A 1 90 ? -9.112 -7.252 7.932 1.00 92.19 90 TYR A N 1
ATOM 700 C CA . TYR A 1 90 ? -8.842 -6.197 8.907 1.00 92.19 90 TYR A CA 1
ATOM 701 C C . TYR A 1 90 ? -7.540 -6.392 9.684 1.00 92.19 90 TYR A C 1
ATOM 703 O O . TYR A 1 90 ? -6.866 -5.407 9.982 1.00 92.19 90 TYR A O 1
ATOM 711 N N . ASP A 1 91 ? -7.163 -7.639 9.961 1.00 93.81 91 ASP A N 1
ATOM 712 C CA . ASP A 1 91 ? -5.930 -7.948 10.687 1.00 93.81 91 ASP A CA 1
ATOM 713 C C . ASP A 1 91 ? -4.692 -7.564 9.873 1.00 93.81 91 ASP A C 1
ATOM 715 O O . ASP A 1 91 ? -3.740 -6.991 10.405 1.00 93.81 91 ASP A O 1
ATOM 719 N N . GLU A 1 92 ? -4.694 -7.855 8.570 1.00 95.19 92 GLU A N 1
ATOM 720 C CA . GLU A 1 92 ? -3.593 -7.476 7.687 1.00 95.19 92 GLU A CA 1
ATOM 721 C C . GLU A 1 92 ? -3.565 -5.961 7.460 1.00 95.19 92 GLU A C 1
ATOM 723 O O . GLU A 1 92 ? -2.498 -5.349 7.554 1.00 95.19 92 GLU A O 1
ATOM 728 N N . ALA A 1 93 ? -4.733 -5.329 7.308 1.00 96.25 93 ALA A N 1
ATOM 729 C CA . ALA A 1 93 ? -4.828 -3.874 7.248 1.00 96.25 93 ALA A CA 1
ATOM 730 C C . ALA A 1 93 ? -4.282 -3.201 8.524 1.00 96.25 93 ALA A C 1
ATOM 732 O O . ALA A 1 93 ? -3.580 -2.193 8.436 1.00 96.25 93 ALA A O 1
ATOM 733 N N . GLU A 1 94 ? -4.545 -3.750 9.718 1.00 96.31 94 GLU A N 1
ATOM 734 C CA . GLU A 1 94 ? -4.000 -3.205 10.967 1.00 96.31 94 GLU A CA 1
ATOM 735 C C . GLU A 1 94 ? -2.478 -3.378 11.060 1.00 96.31 94 GLU A C 1
ATOM 737 O O . GLU A 1 94 ? -1.795 -2.470 11.543 1.00 96.31 94 GLU A O 1
ATOM 742 N N . ARG A 1 95 ? -1.926 -4.503 10.581 1.00 97.31 95 ARG A N 1
ATOM 743 C CA . ARG A 1 95 ? -0.466 -4.701 10.516 1.00 97.31 95 ARG A CA 1
ATOM 744 C C . ARG A 1 95 ? 0.193 -3.635 9.648 1.00 97.31 95 ARG A C 1
ATOM 746 O O . ARG A 1 95 ? 1.164 -3.025 10.093 1.00 97.31 95 ARG A O 1
ATOM 753 N N . ASP A 1 96 ? -0.363 -3.374 8.470 1.00 98.00 96 ASP A N 1
ATOM 754 C CA . ASP A 1 96 ? 0.147 -2.355 7.551 1.00 98.00 96 ASP A CA 1
ATOM 755 C C . ASP A 1 96 ? 0.065 -0.951 8.141 1.00 98.00 96 ASP A C 1
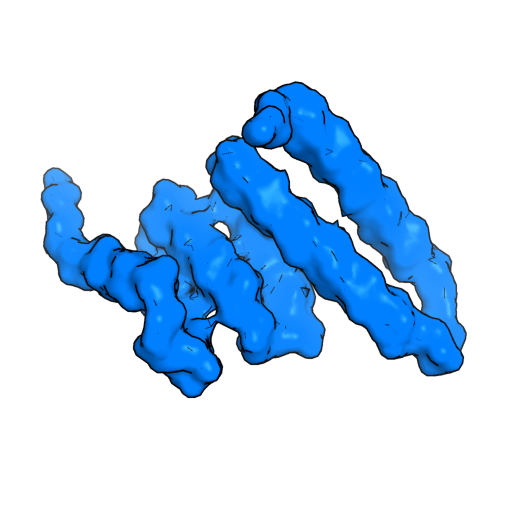ATOM 757 O O . ASP A 1 96 ? 1.024 -0.180 8.073 1.00 98.00 96 ASP A O 1
ATOM 761 N N . VAL A 1 97 ? -1.066 -0.624 8.770 1.00 97.81 97 VAL A N 1
ATOM 762 C CA . VAL A 1 97 ? -1.253 0.679 9.411 1.00 97.81 97 VAL A CA 1
ATOM 763 C C . VAL A 1 97 ? -0.285 0.874 10.570 1.00 97.81 97 VAL A C 1
ATOM 765 O O . VAL A 1 97 ? 0.280 1.957 10.716 1.00 97.81 97 VAL A O 1
ATOM 768 N N . ARG A 1 98 ? -0.058 -0.162 11.384 1.00 98.00 98 ARG A N 1
ATOM 769 C CA . ARG A 1 98 ? 0.921 -0.109 12.472 1.00 98.00 98 ARG A CA 1
ATOM 770 C C . ARG A 1 98 ? 2.332 0.114 11.933 1.00 98.00 98 ARG A C 1
ATOM 772 O O . ARG A 1 98 ? 2.973 1.056 12.381 1.00 98.00 98 ARG A O 1
ATOM 779 N N . ALA A 1 99 ? 2.767 -0.670 10.947 1.00 98.12 99 ALA A N 1
ATOM 780 C CA . ALA A 1 99 ? 4.082 -0.502 10.329 1.00 98.12 99 ALA A CA 1
ATOM 781 C C . ALA A 1 99 ? 4.254 0.904 9.724 1.00 98.12 99 ALA A C 1
ATOM 783 O O . ALA A 1 99 ? 5.296 1.534 9.877 1.00 98.12 99 ALA A O 1
ATOM 784 N N . GLY A 1 100 ? 3.209 1.444 9.089 1.00 98.12 100 GLY A N 1
ATOM 785 C CA . GLY A 1 100 ? 3.238 2.802 8.549 1.00 98.12 100 GLY A CA 1
ATOM 786 C C . GLY A 1 100 ? 3.369 3.872 9.638 1.00 98.12 100 GLY A C 1
ATOM 787 O O . GLY A 1 100 ? 4.116 4.829 9.465 1.00 98.12 100 GLY A O 1
ATOM 788 N N . LEU A 1 101 ? 2.678 3.705 10.770 1.00 98.12 101 LEU A N 1
ATOM 789 C CA . LEU A 1 101 ? 2.735 4.637 11.902 1.00 98.12 101 LEU A CA 1
ATOM 790 C C . LEU A 1 101 ? 4.021 4.513 12.729 1.00 98.12 101 LEU A C 1
ATOM 792 O O . LEU A 1 101 ? 4.393 5.473 13.394 1.00 98.12 101 LEU A O 1
ATOM 796 N N . GLU A 1 102 ? 4.705 3.370 12.702 1.00 98.12 102 GLU A N 1
ATOM 797 C CA . GLU A 1 102 ? 6.056 3.244 13.268 1.00 98.12 102 GLU A CA 1
ATOM 798 C C . GLU A 1 102 ? 7.062 4.124 12.507 1.00 98.12 102 GLU A C 1
ATOM 800 O O . GLU A 1 102 ? 7.983 4.670 13.110 1.00 98.12 102 GLU A O 1
ATOM 805 N N . LEU A 1 103 ? 6.853 4.310 11.198 1.00 97.75 103 LEU A N 1
ATOM 806 C CA . LEU A 1 103 ? 7.693 5.144 10.332 1.00 97.75 103 LEU A CA 1
ATOM 807 C C . LEU A 1 103 ? 7.259 6.616 10.333 1.00 97.75 103 LEU A C 1
ATOM 809 O O . LEU A 1 103 ? 8.097 7.511 10.399 1.00 97.75 103 LEU A O 1
ATOM 813 N N . GLU A 1 104 ? 5.951 6.873 10.277 1.00 97.38 104 GLU A N 1
ATOM 814 C CA . GLU A 1 104 ? 5.362 8.215 10.304 1.00 97.38 104 GLU A CA 1
ATOM 815 C C . GLU A 1 104 ? 4.245 8.307 11.365 1.00 97.38 104 GLU A C 1
ATOM 817 O O . GLU A 1 104 ? 3.055 8.228 11.038 1.00 97.38 104 GLU A O 1
ATOM 822 N N . PRO A 1 105 ? 4.591 8.530 12.649 1.00 97.56 105 PRO A N 1
ATOM 823 C CA . PRO A 1 105 ? 3.624 8.499 13.755 1.00 97.56 105 PRO A CA 1
ATOM 824 C C . PRO A 1 105 ? 2.495 9.532 13.663 1.00 97.56 105 PRO A C 1
ATOM 826 O O . PRO A 1 105 ? 1.427 9.350 14.250 1.00 97.56 105 PRO A O 1
ATOM 829 N N . THR A 1 106 ? 2.725 10.629 12.939 1.00 96.56 106 THR A N 1
ATOM 830 C CA . THR A 1 106 ? 1.790 11.751 12.776 1.00 96.56 106 THR A CA 1
ATOM 831 C C . THR A 1 106 ? 1.041 11.722 11.442 1.00 96.56 106 THR A C 1
ATOM 833 O O . THR A 1 106 ? 0.329 12.675 11.118 1.00 96.56 106 THR A O 1
ATOM 836 N N . ASN A 1 107 ? 1.159 10.641 10.663 1.00 97.62 107 ASN A N 1
ATOM 837 C CA . ASN A 1 107 ? 0.474 10.517 9.382 1.00 97.62 107 ASN A CA 1
ATOM 838 C C . ASN A 1 107 ? -1.051 10.452 9.580 1.00 97.62 107 ASN A C 1
ATOM 840 O O . ASN A 1 107 ? -1.607 9.452 10.043 1.00 97.62 107 ASN A O 1
ATOM 844 N N . ALA A 1 108 ? -1.736 11.536 9.211 1.00 97.44 108 ALA A N 1
ATOM 845 C CA . ALA A 1 108 ? -3.169 11.688 9.436 1.00 97.44 108 ALA A CA 1
ATOM 846 C C . ALA A 1 108 ? -4.007 10.609 8.729 1.00 97.44 108 ALA A C 1
ATOM 848 O O . ALA A 1 108 ? -5.005 10.154 9.284 1.00 97.44 108 ALA A O 1
ATOM 849 N N . GLU A 1 109 ? -3.603 10.172 7.535 1.00 96.12 109 GLU A N 1
ATOM 850 C CA . GLU A 1 109 ? -4.349 9.174 6.763 1.00 96.12 109 GLU A CA 1
ATOM 851 C C . GLU A 1 109 ? -4.280 7.786 7.411 1.00 96.12 109 GLU A C 1
ATOM 853 O O . GLU A 1 109 ? -5.299 7.109 7.563 1.00 96.12 109 GLU A O 1
ATOM 858 N N . LEU A 1 110 ? -3.098 7.386 7.886 1.00 97.44 110 LEU A N 1
ATOM 859 C CA . LEU A 1 110 ? -2.925 6.133 8.621 1.00 97.44 110 LEU A CA 1
ATOM 860 C C . LEU A 1 110 ? -3.658 6.143 9.966 1.00 97.44 110 LEU A C 1
ATOM 862 O O . LEU A 1 110 ? -4.271 5.145 10.346 1.00 97.44 110 LEU A O 1
ATOM 866 N N . LEU A 1 111 ? -3.654 7.275 10.677 1.00 97.50 111 LEU A N 1
ATOM 867 C CA . LEU A 1 111 ? -4.412 7.424 11.921 1.00 97.50 111 LEU A CA 1
ATOM 868 C C . LEU A 1 111 ? -5.922 7.275 11.687 1.00 97.50 111 LEU A C 1
ATOM 870 O O . LEU A 1 111 ? -6.589 6.600 12.477 1.00 97.50 111 LEU A O 1
ATOM 874 N N . ARG A 1 112 ? -6.451 7.844 10.595 1.00 96.12 112 ARG A N 1
ATOM 875 C CA . ARG A 1 112 ? -7.859 7.674 10.199 1.00 96.12 112 ARG A CA 1
ATOM 876 C C . ARG A 1 112 ? -8.177 6.227 9.833 1.00 96.12 112 ARG A C 1
ATOM 878 O O . ARG A 1 112 ? -9.168 5.695 10.329 1.00 96.12 112 ARG A O 1
ATOM 885 N N . LEU A 1 113 ? -7.328 5.562 9.044 1.00 95.06 113 LEU A N 1
ATOM 886 C CA . LEU A 1 113 ? -7.509 4.140 8.729 1.00 95.06 113 LEU A CA 1
ATOM 887 C C . LEU A 1 113 ? -7.511 3.276 9.991 1.00 95.06 113 LEU A C 1
ATOM 889 O O . LEU A 1 113 ? -8.377 2.418 10.139 1.00 95.06 113 LEU A O 1
ATOM 893 N N . ARG A 1 114 ? -6.600 3.533 10.939 1.00 95.75 114 ARG A N 1
ATOM 894 C CA . ARG A 1 114 ? -6.553 2.812 12.220 1.00 95.75 114 ARG A CA 1
ATOM 895 C C . ARG A 1 114 ? -7.868 2.919 12.986 1.00 95.75 114 ARG A C 1
ATOM 897 O O . ARG A 1 114 ? -8.329 1.934 13.555 1.00 95.75 114 ARG A O 1
ATOM 904 N N . GLN A 1 115 ? -8.456 4.115 13.021 1.00 94.31 115 GLN A N 1
ATOM 905 C CA . GLN A 1 115 ? -9.762 4.329 13.644 1.00 94.31 115 GLN A CA 1
ATOM 906 C C . GLN A 1 115 ? -10.847 3.551 12.893 1.00 94.31 115 GLN A C 1
ATOM 908 O O . GLN A 1 115 ? -11.581 2.796 13.521 1.00 94.31 115 GLN A O 1
ATOM 913 N N . ALA A 1 116 ? -10.892 3.652 11.561 1.00 92.31 116 ALA A N 1
ATOM 914 C CA . ALA A 1 116 ? -11.879 2.963 10.729 1.00 92.31 116 ALA A CA 1
ATOM 915 C C . ALA A 1 116 ? -11.809 1.427 10.829 1.00 92.31 116 ALA A C 1
ATOM 917 O O . ALA A 1 116 ? -12.840 0.757 10.792 1.00 92.31 116 ALA A O 1
ATOM 918 N N . ILE A 1 117 ? -10.610 0.858 10.990 1.00 91.31 117 ILE A N 1
ATOM 919 C CA . ILE A 1 117 ? -10.419 -0.586 11.186 1.00 91.31 117 ILE A CA 1
ATOM 920 C C . ILE A 1 117 ? -11.051 -1.058 12.503 1.00 91.31 117 ILE A C 1
ATOM 922 O O . ILE A 1 117 ? -11.645 -2.135 12.523 1.00 91.31 117 ILE A O 1
ATOM 926 N N . ARG A 1 118 ? -10.942 -0.249 13.566 1.00 87.06 118 ARG A N 1
ATOM 927 C CA . ARG A 1 118 ? -11.344 -0.582 14.944 1.00 87.06 118 ARG A CA 1
ATOM 928 C C . ARG A 1 118 ? -12.801 -0.271 15.276 1.00 87.06 118 ARG A C 1
ATOM 930 O O . ARG A 1 118 ? -13.259 -0.638 16.356 1.00 87.06 118 ARG A O 1
ATOM 937 N N . LEU A 1 119 ? -13.521 0.427 14.398 1.00 84.88 119 LEU A N 1
ATOM 938 C CA . LEU A 1 119 ? -14.939 0.692 14.618 1.00 84.88 119 LEU A CA 1
ATOM 939 C C . LEU A 1 119 ? -15.737 -0.625 14.595 1.00 84.88 119 LEU A C 1
ATOM 941 O O . LEU A 1 119 ? -15.525 -1.445 13.695 1.00 84.88 119 LEU A O 1
ATOM 945 N N . PRO A 1 120 ? -16.669 -0.832 15.546 1.00 70.56 120 PRO A N 1
ATOM 946 C CA . PRO A 1 120 ? -17.556 -1.986 15.524 1.00 70.56 120 PRO A CA 1
ATOM 947 C C . PRO A 1 120 ? -18.407 -1.946 14.253 1.00 70.56 120 PRO A C 1
ATOM 949 O O . PRO A 1 120 ? -19.051 -0.941 13.945 1.00 70.56 120 PRO A O 1
ATOM 952 N N . ARG A 1 121 ? -18.375 -3.039 13.489 1.00 68.44 121 ARG A N 1
ATOM 953 C CA . ARG A 1 121 ? -19.147 -3.168 12.251 1.00 68.44 121 ARG A CA 1
ATOM 954 C C . ARG A 1 121 ? -20.521 -3.732 12.583 1.00 68.44 121 ARG A C 1
ATOM 956 O O . ARG A 1 121 ? -20.612 -4.696 13.339 1.00 68.44 121 ARG A O 1
ATOM 963 N N . ALA A 1 122 ? -21.569 -3.116 12.038 1.00 59.94 122 ALA A N 1
ATOM 964 C CA . ALA A 1 122 ? -22.913 -3.674 12.114 1.00 59.94 122 ALA A CA 1
ATOM 965 C C . ALA A 1 122 ? -22.908 -5.061 11.449 1.00 59.94 122 ALA A C 1
ATOM 967 O O . ALA A 1 122 ? -22.372 -5.201 10.344 1.00 59.94 122 ALA A O 1
ATOM 968 N N . ALA A 1 123 ? -23.416 -6.055 12.181 1.00 52.34 123 ALA A N 1
ATOM 969 C CA . ALA A 1 123 ? -23.561 -7.438 11.736 1.00 52.34 123 ALA A CA 1
ATOM 970 C C . ALA A 1 123 ? -24.606 -7.564 10.621 1.00 52.34 123 ALA A C 1
ATOM 972 O O . ALA A 1 123 ? -25.595 -6.794 10.659 1.00 52.34 123 ALA A O 1
#

Foldseek 3Di:
DQDLVVLVVLLVVLVVLLVVLVPPPDDVVCNVVSLVSLLVSLLSNLVSCLVVLVLVSVLVSLVVNCVSVVQPLSSLLSNLVSCVPPVVVLVSSLVSLVSSCVNVVPPPSSVVSNVSSPDDDDD

Nearest PDB structures (foldseek):
  1p5q-assembly1_A  TM=9.022E-01  e=1.663E-04  Homo sapiens
  6px0-assembly1_A  TM=8.475E-01  e=7.439E-04  Homo sapiens
  3rkv-assembly1_A  TM=8.368E-01  e=1.985E-03  Caenorhabditis elegans
  6hft-assembly1_A  TM=6.687E-01  e=3.884E-03  Saccharomyces cerevisiae
  4ga1-assembly1_A  TM=5.920E-01  e=1.686E-01  Pan troglodytes

Organism: Diacronema lutheri (NCBI:txid2081491)

Radius of gyration: 15.68 Å; Cα contacts (8 Å, |Δi|>4): 131; chains: 1; bounding box: 49×25×36 Å

Secondary structure (DSSP, 8-state):
---HHHHHHHHHHHHHHHHHHHHS---TTTHHHHHHHHHHHHHHHHHHHHHTT-HHHHHHHHHHHHHH-TT-HHHHHHHHHHIIIII--HHHHHHHHHHHHHH-TT-HHHHHHHHHHHSPPP-

pLDDT: mean 87.86, std 12.31, range [43.38, 98.5]

Sequence (123 aa):
AFRDGQLDAAEARYRSAEEELHFVPPNASLATERRALLVAVWLNLSLCMLRLRRWGAVVGYCGLVLQKEPGSVKALYRRASALLEGAREYDEAERDVRAGLELEPTNAELLRLRQAIRLPRAA

InterPro domains:
  IPR011990 Tetratricopeptide-like helical domain superfamily [G3DSA:1.25.40.10] (1-121)
  IPR011990 Tetratricopeptide-like helical domain superfamily [SSF48452] (2-115)
  IPR050754 Peptidyl-prolyl cis-trans isomerase FKBP4/5/8-like [PTHR46512] (2-112)

Mean predicted aligned error: 5.93 Å